Protein AF-A0A1F9A7L2-F1 (afdb_monomer_lite)

Structure (mmCIF, N/CA/C/O backbone):
data_AF-A0A1F9A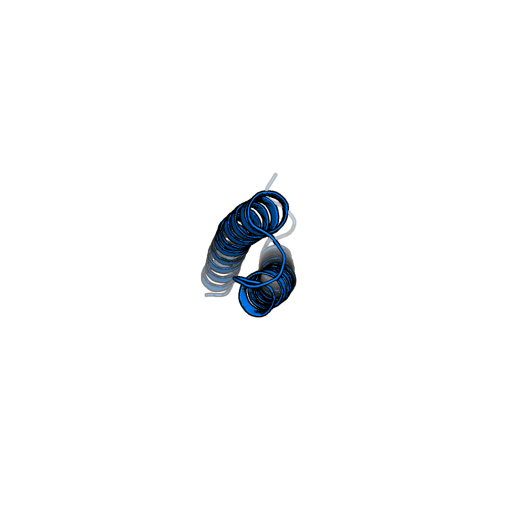7L2-F1
#
_entry.id   AF-A0A1F9A7L2-F1
#
loop_
_atom_site.group_PDB
_atom_site.id
_atom_site.type_symbol
_atom_site.label_atom_id
_atom_site.label_alt_id
_atom_site.label_comp_id
_atom_site.label_asym_id
_atom_site.label_entity_id
_atom_site.label_seq_id
_atom_site.pdbx_PDB_ins_code
_atom_site.Cartn_x
_atom_site.Cartn_y
_atom_site.Cartn_z
_atom_site.occupancy
_atom_site.B_iso_or_equiv
_atom_site.auth_seq_id
_atom_site.auth_comp_id
_atom_site.auth_asym_id
_atom_site.auth_atom_id
_atom_site.pdbx_PDB_model_num
ATOM 1 N N . MET A 1 1 ? -11.267 -3.512 27.012 1.00 65.81 1 MET A N 1
ATOM 2 C CA . MET A 1 1 ? -10.350 -4.214 26.075 1.00 65.81 1 MET A CA 1
ATOM 3 C C . MET A 1 1 ? -10.775 -4.116 24.606 1.00 65.81 1 MET A C 1
ATOM 5 O O . MET A 1 1 ? -9.950 -3.727 23.793 1.00 65.81 1 MET A O 1
ATOM 9 N N . LYS A 1 2 ? -12.036 -4.402 24.238 1.00 68.12 2 LYS A N 1
ATOM 10 C CA . LYS A 1 2 ? -12.496 -4.389 22.827 1.00 68.12 2 LYS A CA 1
ATOM 11 C C . LYS A 1 2 ? -12.357 -3.024 22.120 1.00 68.12 2 LYS A C 1
ATOM 13 O O . LYS A 1 2 ? -11.973 -2.989 20.957 1.00 68.12 2 LYS A O 1
ATOM 18 N N . HIS A 1 3 ? -12.581 -1.916 22.835 1.00 72.06 3 HIS A N 1
ATOM 19 C CA . HIS A 1 3 ? -12.384 -0.557 22.303 1.00 72.06 3 HIS A CA 1
ATOM 20 C C . HIS A 1 3 ? -10.921 -0.245 21.967 1.00 72.06 3 HIS A C 1
ATOM 22 O O . HIS A 1 3 ? -10.645 0.290 20.899 1.00 72.06 3 HIS A O 1
ATOM 28 N N . PHE A 1 4 ? -9.988 -0.625 22.847 1.00 80.31 4 PHE A N 1
ATOM 29 C CA . PHE A 1 4 ? -8.552 -0.446 22.620 1.00 80.31 4 PHE A CA 1
ATOM 30 C C . PHE A 1 4 ? -8.106 -1.201 21.362 1.00 80.31 4 PHE A C 1
ATOM 32 O O . PHE A 1 4 ? -7.529 -0.601 20.465 1.00 80.31 4 PHE A O 1
ATOM 39 N N . LEU A 1 5 ? -8.502 -2.473 21.235 1.00 83.06 5 LEU A N 1
ATOM 40 C CA . LEU A 1 5 ? -8.194 -3.302 20.066 1.00 83.06 5 LEU A CA 1
ATOM 41 C C . LEU A 1 5 ? -8.734 -2.704 18.755 1.00 83.06 5 LEU A C 1
ATOM 43 O O . LEU A 1 5 ? -8.019 -2.668 17.757 1.00 83.06 5 LEU A O 1
ATOM 47 N N . ALA A 1 6 ? -9.980 -2.215 18.749 1.00 82.38 6 ALA A N 1
ATOM 48 C CA . ALA A 1 6 ? -10.576 -1.591 17.567 1.00 82.38 6 ALA A CA 1
ATOM 49 C C . ALA A 1 6 ? -9.834 -0.307 17.156 1.00 82.38 6 ALA A C 1
ATOM 51 O O . ALA A 1 6 ? -9.625 -0.071 15.963 1.00 82.38 6 ALA A O 1
ATOM 52 N N . ASN A 1 7 ? -9.396 0.495 18.131 1.00 85.88 7 ASN A N 1
ATOM 53 C CA . ASN A 1 7 ? -8.620 1.703 17.869 1.00 85.88 7 ASN A CA 1
ATOM 54 C C . ASN A 1 7 ? -7.234 1.359 17.310 1.00 85.88 7 ASN A C 1
ATOM 56 O O . ASN A 1 7 ? -6.831 1.920 16.296 1.00 85.88 7 ASN A O 1
ATOM 60 N N . THR A 1 8 ? -6.548 0.374 17.897 1.00 89.06 8 THR A N 1
ATOM 61 C CA . THR A 1 8 ? -5.247 -0.111 17.414 1.00 89.06 8 THR A CA 1
ATOM 62 C C . THR A 1 8 ? -5.333 -0.630 15.979 1.00 89.06 8 THR A C 1
ATOM 64 O O . THR A 1 8 ? -4.539 -0.219 15.140 1.00 89.06 8 THR A O 1
ATOM 67 N N . LEU A 1 9 ? -6.328 -1.465 15.661 1.00 88.12 9 LEU A N 1
ATOM 68 C CA . LEU A 1 9 ? -6.567 -1.958 14.295 1.00 88.12 9 LEU A CA 1
ATOM 69 C C . LEU A 1 9 ? -6.793 -0.817 13.299 1.00 88.12 9 LEU A C 1
ATOM 71 O O . LEU A 1 9 ? -6.299 -0.867 12.175 1.00 88.12 9 LEU A O 1
ATOM 75 N N . THR A 1 10 ? -7.516 0.220 13.724 1.00 88.81 10 THR A N 1
ATOM 76 C CA . THR A 1 10 ? -7.782 1.390 12.884 1.00 88.81 10 THR A CA 1
ATOM 77 C C . THR A 1 10 ? -6.499 2.184 12.630 1.00 88.81 10 THR A C 1
ATOM 79 O O . THR A 1 10 ? -6.211 2.506 11.482 1.00 88.81 10 THR A O 1
ATOM 82 N N . VAL A 1 11 ? -5.695 2.444 13.669 1.00 92.12 11 VAL A N 1
ATOM 83 C CA . VAL A 1 11 ? -4.407 3.149 13.547 1.00 92.12 11 VAL A CA 1
ATOM 84 C C . VAL A 1 11 ? -3.442 2.380 12.647 1.00 92.12 11 VAL A C 1
ATOM 86 O O . VAL A 1 11 ? -2.887 2.969 11.723 1.00 92.12 11 VAL A O 1
ATOM 89 N N . ILE A 1 12 ? -3.286 1.069 12.859 1.00 92.56 12 ILE A N 1
ATOM 90 C CA . ILE A 1 12 ? -2.425 0.231 12.013 1.00 92.56 12 ILE A CA 1
ATOM 91 C C . ILE A 1 12 ? -2.925 0.271 10.567 1.00 92.56 12 ILE A C 1
ATOM 93 O O . ILE A 1 12 ? -2.130 0.520 9.672 1.00 92.56 12 ILE A O 1
ATOM 97 N N . GLY A 1 13 ? -4.234 0.126 10.334 1.00 91.69 13 GLY A N 1
ATOM 98 C CA . GLY A 1 13 ? -4.810 0.208 8.990 1.00 91.69 13 GLY A CA 1
ATOM 99 C C . GLY A 1 13 ? -4.520 1.537 8.283 1.00 91.69 13 GLY A C 1
ATOM 100 O O . GLY A 1 13 ? -4.129 1.529 7.117 1.00 91.69 13 GLY A O 1
ATOM 101 N N . VAL A 1 14 ? -4.642 2.674 8.981 1.00 93.31 14 VAL A N 1
ATOM 102 C CA . VAL A 1 14 ? -4.282 3.993 8.425 1.00 93.31 14 VAL A CA 1
ATOM 103 C C . VAL A 1 14 ? -2.790 4.067 8.097 1.00 93.31 14 VAL A C 1
ATOM 105 O O . VAL A 1 14 ? -2.436 4.503 7.005 1.00 93.31 14 VAL A O 1
ATOM 108 N N . LEU A 1 15 ? -1.914 3.618 9.000 1.00 95.44 15 LEU A N 1
ATOM 109 C CA . LEU A 1 15 ? -0.466 3.619 8.766 1.00 95.44 15 LEU A CA 1
ATOM 110 C C . LEU A 1 15 ? -0.079 2.731 7.576 1.00 95.44 15 LEU A C 1
ATOM 112 O O . LEU A 1 15 ? 0.748 3.128 6.758 1.00 95.44 15 LEU A O 1
ATOM 116 N N . THR A 1 16 ? -0.709 1.563 7.432 1.00 94.75 16 THR A N 1
ATOM 117 C CA . THR A 1 16 ? -0.506 0.678 6.278 1.00 94.75 16 THR A CA 1
ATOM 118 C C . THR A 1 16 ? -0.931 1.353 4.973 1.00 94.75 16 THR A C 1
ATOM 120 O O . THR A 1 16 ? -0.218 1.248 3.978 1.00 94.75 16 THR A O 1
ATOM 123 N N . LEU A 1 17 ? -2.045 2.092 4.966 1.00 94.31 17 LEU A N 1
ATOM 124 C CA . LEU A 1 17 ? -2.470 2.849 3.785 1.00 94.31 17 LEU A CA 1
ATOM 125 C C . LEU A 1 17 ? -1.530 4.012 3.463 1.00 94.31 17 LEU A C 1
ATOM 127 O O . LEU A 1 17 ? -1.245 4.248 2.294 1.00 94.31 17 LEU A O 1
ATOM 131 N N . LEU A 1 18 ? -1.004 4.709 4.472 1.00 96.00 18 LEU A N 1
ATOM 132 C CA . LEU A 1 18 ? 0.019 5.734 4.250 1.00 96.00 18 LEU A CA 1
ATOM 133 C C . LEU A 1 18 ? 1.273 5.128 3.611 1.00 96.00 18 LEU A C 1
ATOM 135 O O . LEU A 1 18 ? 1.794 5.680 2.645 1.00 96.00 18 LEU A O 1
ATOM 139 N N . LEU A 1 19 ? 1.714 3.958 4.077 1.00 93.44 19 LEU A N 1
ATOM 140 C CA . LEU A 1 19 ? 2.822 3.233 3.456 1.00 93.44 19 LEU A CA 1
ATOM 141 C C . LEU A 1 19 ? 2.502 2.820 2.007 1.00 93.44 19 LEU A C 1
ATOM 143 O O . LEU A 1 19 ? 3.366 2.906 1.132 1.00 93.44 19 LEU A O 1
ATOM 147 N N . ALA A 1 20 ? 1.256 2.431 1.725 1.00 93.56 20 ALA A N 1
ATOM 148 C CA . ALA A 1 20 ? 0.806 2.159 0.361 1.00 93.56 20 ALA A CA 1
ATOM 149 C C . ALA A 1 20 ? 0.934 3.405 -0.536 1.00 93.56 20 ALA A C 1
ATOM 151 O O . ALA A 1 20 ? 1.403 3.301 -1.663 1.00 93.56 20 ALA A O 1
ATOM 152 N N . VAL A 1 21 ? 0.610 4.597 -0.025 1.00 94.38 21 VAL A N 1
ATOM 153 C CA . VAL A 1 21 ? 0.796 5.858 -0.765 1.00 94.38 21 VAL A CA 1
ATOM 154 C C . VAL A 1 21 ? 2.276 6.122 -1.055 1.00 94.38 21 VAL A C 1
ATOM 156 O O . VAL A 1 21 ? 2.619 6.445 -2.189 1.00 94.38 21 VAL A O 1
ATOM 159 N N . PHE A 1 22 ? 3.169 5.939 -0.079 1.00 93.50 22 PHE A N 1
ATOM 160 C CA . PHE A 1 22 ? 4.610 6.115 -0.304 1.00 93.50 22 PHE A CA 1
ATOM 161 C C . PHE A 1 22 ? 5.157 5.156 -1.365 1.00 93.50 22 PHE A C 1
ATOM 163 O O . PHE A 1 22 ? 5.888 5.580 -2.259 1.00 93.50 22 PHE A O 1
ATOM 170 N N . THR A 1 23 ? 4.773 3.880 -1.300 1.00 92.56 23 THR A N 1
ATOM 171 C CA . THR A 1 23 ? 5.185 2.884 -2.303 1.00 92.56 23 THR A CA 1
ATOM 172 C C . THR A 1 23 ? 4.608 3.191 -3.687 1.00 92.56 23 THR A C 1
ATOM 174 O O . THR A 1 23 ? 5.324 3.052 -4.674 1.00 92.56 23 THR A O 1
ATOM 177 N N . ALA A 1 24 ? 3.377 3.711 -3.770 1.00 91.62 24 ALA A N 1
ATOM 178 C CA . ALA A 1 24 ? 2.774 4.147 -5.029 1.00 91.62 24 ALA A CA 1
ATOM 179 C C . ALA A 1 24 ? 3.539 5.321 -5.660 1.00 91.62 24 ALA A C 1
ATOM 181 O O . ALA A 1 24 ? 3.773 5.336 -6.868 1.00 91.62 24 ALA A O 1
ATOM 182 N N . ILE A 1 25 ? 3.954 6.297 -4.843 1.00 93.44 25 ILE A N 1
ATOM 183 C CA . ILE A 1 25 ? 4.773 7.430 -5.293 1.00 93.44 25 ILE A CA 1
ATOM 184 C C . ILE A 1 25 ? 6.129 6.929 -5.798 1.00 93.44 25 ILE A C 1
ATOM 186 O O . ILE A 1 25 ? 6.550 7.325 -6.883 1.00 93.44 25 ILE A O 1
ATOM 190 N N . ALA A 1 26 ? 6.787 6.032 -5.059 1.00 90.00 26 ALA A N 1
ATOM 191 C CA . ALA A 1 26 ? 8.048 5.431 -5.489 1.00 90.00 26 ALA A CA 1
ATOM 192 C C . ALA A 1 26 ? 7.892 4.692 -6.829 1.00 90.00 26 ALA A C 1
ATOM 194 O O . ALA A 1 26 ? 8.665 4.936 -7.751 1.00 90.00 26 ALA A O 1
ATOM 195 N N . ALA A 1 27 ? 6.838 3.882 -6.982 1.00 90.50 27 ALA A N 1
ATOM 196 C CA . ALA A 1 27 ? 6.534 3.194 -8.235 1.00 90.50 27 ALA A CA 1
ATOM 197 C C . ALA A 1 27 ? 6.331 4.177 -9.401 1.00 90.50 27 ALA A C 1
ATOM 199 O O . ALA A 1 27 ? 6.826 3.942 -10.502 1.00 90.50 27 ALA A O 1
ATOM 200 N N . ALA A 1 28 ? 5.637 5.296 -9.165 1.00 89.81 28 ALA A N 1
ATOM 201 C CA . ALA A 1 28 ? 5.415 6.329 -10.175 1.00 89.81 28 ALA A CA 1
ATOM 202 C C . ALA A 1 28 ? 6.717 7.036 -10.587 1.00 89.81 28 ALA A C 1
ATOM 204 O O . ALA A 1 28 ? 6.926 7.286 -11.776 1.00 89.81 28 ALA A O 1
ATOM 205 N N . ILE A 1 29 ? 7.606 7.325 -9.630 1.00 89.69 29 ILE A N 1
ATOM 206 C CA . ILE A 1 29 ? 8.929 7.903 -9.902 1.00 89.69 29 ILE A CA 1
ATOM 207 C C . ILE A 1 29 ? 9.761 6.927 -10.739 1.00 89.69 29 ILE A C 1
ATOM 209 O O . ILE A 1 29 ? 10.235 7.305 -11.808 1.00 89.69 29 ILE A O 1
ATOM 213 N N . SER A 1 30 ? 9.862 5.665 -10.317 1.00 86.75 30 SER A N 1
ATOM 214 C CA . SER A 1 30 ? 10.625 4.637 -11.033 1.00 86.75 30 SER A CA 1
ATOM 215 C C . SER A 1 30 ? 10.062 4.361 -12.435 1.00 86.75 30 SER A C 1
ATOM 217 O O . SER A 1 30 ? 10.817 4.170 -13.389 1.00 86.75 30 SER A O 1
ATOM 219 N N . LEU A 1 31 ? 8.736 4.414 -12.615 1.00 87.25 31 LEU A N 1
ATOM 220 C CA . LEU A 1 31 ? 8.113 4.330 -13.938 1.00 87.25 31 LEU A CA 1
ATOM 221 C C . LEU A 1 31 ? 8.484 5.530 -14.822 1.00 87.25 31 LEU A C 1
ATOM 223 O O . LEU A 1 31 ? 8.787 5.357 -16.002 1.00 87.25 31 LEU A O 1
ATOM 227 N N . ASN A 1 32 ? 8.477 6.742 -14.267 1.00 87.44 32 ASN A N 1
ATOM 228 C CA . ASN A 1 32 ? 8.855 7.949 -14.998 1.00 87.44 32 ASN A CA 1
ATOM 229 C C . ASN A 1 32 ? 10.339 7.931 -15.404 1.00 87.44 32 ASN A C 1
ATOM 231 O O . ASN A 1 32 ? 10.676 8.299 -16.530 1.00 87.44 32 ASN A O 1
ATOM 235 N N . GLU A 1 33 ? 11.226 7.453 -14.530 1.00 85.12 33 GLU A N 1
ATOM 236 C CA . GLU A 1 33 ? 12.638 7.242 -14.863 1.00 85.12 33 GLU A CA 1
ATOM 237 C C . GLU A 1 33 ? 12.802 6.214 -15.984 1.00 85.12 33 GLU A C 1
ATOM 239 O O . GLU A 1 33 ? 13.525 6.466 -16.948 1.00 85.12 33 GLU A O 1
ATOM 244 N N . ARG A 1 34 ? 12.053 5.109 -15.941 1.00 82.31 34 ARG A N 1
ATOM 245 C CA . ARG A 1 34 ? 12.042 4.111 -17.018 1.00 82.31 34 ARG A CA 1
ATOM 246 C C . ARG A 1 34 ? 11.608 4.701 -18.362 1.00 82.31 34 ARG A C 1
ATOM 248 O O . ARG A 1 34 ? 12.210 4.384 -19.386 1.00 82.31 34 ARG A O 1
ATOM 255 N N . ILE A 1 35 ? 10.582 5.553 -18.377 1.00 84.88 35 ILE A N 1
ATOM 256 C CA . ILE A 1 35 ? 10.125 6.228 -19.604 1.00 84.88 35 ILE A CA 1
ATOM 257 C C . ILE A 1 35 ? 11.219 7.160 -20.149 1.00 84.88 35 ILE A C 1
ATOM 259 O O . ILE A 1 35 ? 11.387 7.256 -21.363 1.00 84.88 35 ILE A O 1
ATOM 263 N N . ARG A 1 36 ? 11.979 7.824 -19.268 1.00 83.94 36 ARG A N 1
ATOM 264 C CA . ARG A 1 36 ? 13.032 8.779 -19.647 1.00 83.94 36 ARG A CA 1
ATOM 265 C C . ARG A 1 36 ? 14.337 8.131 -20.107 1.00 83.94 36 ARG A C 1
ATOM 267 O O . ARG A 1 36 ? 14.931 8.618 -21.063 1.00 83.94 36 ARG A O 1
ATOM 274 N N . PHE A 1 37 ? 14.799 7.080 -19.432 1.00 81.62 37 PHE A N 1
ATOM 275 C CA . PHE A 1 37 ? 16.141 6.506 -19.631 1.00 81.62 37 PHE A CA 1
ATOM 276 C C . PHE A 1 37 ? 16.136 5.142 -20.332 1.00 81.62 37 PHE A C 1
ATOM 278 O O . PHE A 1 37 ? 17.188 4.642 -20.727 1.00 81.62 37 PHE A O 1
ATOM 285 N N . GLY A 1 38 ? 14.955 4.561 -20.541 1.00 74.75 38 GLY A N 1
ATOM 286 C CA . GLY A 1 38 ? 14.769 3.339 -21.305 1.00 74.75 38 GLY A CA 1
ATOM 287 C C . GLY A 1 38 ? 14.606 2.070 -20.456 1.00 74.75 38 GLY A C 1
ATOM 288 O O . GLY A 1 38 ? 14.757 2.072 -19.234 1.00 74.75 38 GLY A O 1
ATOM 289 N N . PRO A 1 39 ? 14.266 0.951 -21.120 1.00 66.06 39 PRO A N 1
ATOM 290 C CA . PRO A 1 39 ? 13.839 -0.295 -20.485 1.00 66.06 39 PRO A CA 1
ATOM 291 C C . PRO A 1 39 ? 14.890 -0.971 -19.581 1.00 66.06 39 PRO A C 1
ATOM 293 O O . PRO A 1 39 ? 14.526 -1.722 -18.690 1.00 66.06 39 PRO A O 1
ATOM 296 N N . GLY A 1 40 ? 16.188 -0.740 -19.770 1.00 60.31 40 GLY A N 1
ATOM 297 C CA . GLY A 1 40 ? 17.226 -1.621 -19.213 1.00 60.31 40 GLY A CA 1
ATOM 298 C C . GLY A 1 40 ? 17.466 -1.573 -17.698 1.00 60.31 40 GLY A C 1
ATOM 299 O O . GLY A 1 40 ? 18.160 -2.451 -17.198 1.00 60.31 40 GLY A O 1
ATOM 300 N N . LEU A 1 41 ? 16.942 -0.583 -16.966 1.00 55.62 41 LEU A N 1
ATOM 301 C CA . LEU A 1 41 ? 17.444 -0.284 -15.615 1.00 55.62 41 LEU A CA 1
ATOM 302 C C . LEU A 1 41 ? 16.515 -0.659 -14.446 1.00 55.62 41 LEU A C 1
ATOM 304 O O . LEU A 1 41 ? 17.026 -0.789 -13.342 1.00 55.62 41 LEU A O 1
ATOM 308 N N . MET A 1 42 ? 15.194 -0.832 -14.636 1.00 61.81 42 MET A N 1
ATOM 309 C CA . MET A 1 42 ? 14.256 -0.821 -13.485 1.00 61.81 42 MET A CA 1
ATOM 310 C C . MET A 1 42 ? 12.952 -1.644 -13.596 1.00 61.81 42 MET A C 1
ATOM 312 O O . MET A 1 42 ? 12.045 -1.450 -12.790 1.00 61.81 42 MET A O 1
ATOM 316 N N . PHE A 1 43 ? 12.784 -2.560 -14.560 1.00 59.19 43 PHE A N 1
ATOM 317 C CA . PHE A 1 43 ? 11.495 -3.278 -14.706 1.00 59.19 43 PHE A CA 1
ATOM 318 C C . PHE A 1 43 ? 11.039 -4.027 -13.453 1.00 59.19 43 PHE A C 1
ATOM 320 O O . PHE A 1 43 ? 9.889 -3.877 -13.044 1.00 59.19 43 PHE A O 1
ATOM 327 N N . ALA A 1 44 ? 11.941 -4.811 -12.858 1.00 62.62 44 ALA A N 1
ATOM 328 C CA . ALA A 1 44 ? 11.613 -5.621 -11.693 1.00 62.62 44 ALA A CA 1
ATOM 329 C C . ALA A 1 44 ? 11.194 -4.741 -10.504 1.00 62.62 44 ALA A C 1
ATOM 331 O O . ALA A 1 44 ? 10.248 -5.076 -9.799 1.00 62.62 44 ALA A O 1
ATOM 332 N N . ASP A 1 45 ? 11.820 -3.575 -10.338 1.00 75.69 45 ASP A N 1
ATOM 333 C CA . ASP A 1 45 ? 11.567 -2.694 -9.199 1.00 75.69 45 ASP A CA 1
ATOM 334 C C . ASP A 1 45 ? 10.190 -2.028 -9.282 1.00 75.69 45 ASP A C 1
ATOM 336 O O . ASP A 1 45 ? 9.471 -1.977 -8.285 1.00 75.69 45 ASP A O 1
ATOM 340 N N . VAL A 1 46 ? 9.764 -1.577 -10.470 1.00 83.06 46 VAL A N 1
ATOM 341 C CA . VAL A 1 46 ? 8.437 -0.954 -10.644 1.00 83.06 46 VAL A CA 1
ATOM 342 C C . VAL A 1 46 ? 7.318 -1.971 -10.432 1.00 83.06 46 VAL A C 1
ATOM 344 O O . VAL A 1 46 ? 6.333 -1.669 -9.758 1.00 83.06 46 VAL A O 1
ATOM 347 N N . GLU A 1 47 ? 7.455 -3.173 -10.996 1.00 86.50 47 GLU A N 1
ATOM 348 C CA . GLU A 1 47 ? 6.451 -4.233 -10.857 1.00 86.50 47 GLU A CA 1
ATOM 349 C C . GLU A 1 47 ? 6.343 -4.713 -9.406 1.00 86.50 47 GLU A C 1
ATOM 351 O O . GLU A 1 47 ? 5.234 -4.826 -8.879 1.00 86.50 47 GLU A O 1
ATOM 356 N N . ILE A 1 48 ? 7.476 -4.908 -8.723 1.00 88.69 48 ILE A N 1
ATOM 357 C CA . ILE A 1 48 ? 7.501 -5.272 -7.302 1.00 88.69 48 ILE A CA 1
ATOM 358 C C . ILE A 1 48 ? 6.870 -4.167 -6.451 1.00 88.69 48 ILE A C 1
ATOM 360 O O . ILE A 1 48 ? 6.042 -4.469 -5.589 1.00 88.69 48 ILE A O 1
ATOM 364 N N . LEU A 1 49 ? 7.203 -2.894 -6.698 1.00 89.06 49 LEU A N 1
ATOM 365 C CA . LEU A 1 49 ? 6.608 -1.771 -5.970 1.00 89.06 49 LEU A CA 1
ATOM 366 C C . LEU A 1 49 ? 5.097 -1.691 -6.199 1.00 89.06 49 LEU A C 1
ATOM 368 O O . LEU A 1 49 ? 4.355 -1.514 -5.236 1.00 89.06 49 LEU A O 1
ATOM 372 N N . ALA A 1 50 ? 4.622 -1.893 -7.429 1.00 89.25 50 ALA A N 1
ATOM 373 C CA . ALA A 1 50 ? 3.194 -1.893 -7.737 1.00 89.25 50 ALA A CA 1
ATOM 374 C C . ALA A 1 50 ? 2.443 -3.043 -7.037 1.00 89.25 50 ALA A C 1
ATOM 376 O O . ALA A 1 50 ? 1.371 -2.825 -6.465 1.00 89.25 50 ALA A O 1
ATOM 377 N N . ILE A 1 51 ? 3.014 -4.254 -7.028 1.00 93.25 51 ILE A N 1
ATOM 378 C CA . ILE A 1 51 ? 2.447 -5.411 -6.316 1.00 93.25 51 ILE A CA 1
ATOM 379 C C . ILE A 1 51 ? 2.426 -5.147 -4.807 1.00 93.25 51 ILE A C 1
ATOM 381 O O . ILE A 1 51 ? 1.415 -5.401 -4.147 1.00 93.25 51 ILE A O 1
ATOM 385 N N . LEU A 1 52 ? 3.508 -4.593 -4.257 1.00 92.19 52 LEU A N 1
ATOM 386 C CA . LEU A 1 52 ? 3.603 -4.241 -2.843 1.00 92.19 52 LEU A CA 1
ATOM 387 C C . LEU A 1 52 ? 2.573 -3.171 -2.457 1.00 92.19 52 LEU A C 1
ATOM 389 O O . LEU A 1 52 ? 1.889 -3.321 -1.445 1.00 92.19 52 LEU A O 1
ATOM 393 N N . THR A 1 53 ? 2.402 -2.129 -3.273 1.00 93.62 53 THR A N 1
ATOM 394 C CA . THR A 1 53 ? 1.364 -1.110 -3.080 1.00 93.62 53 THR A CA 1
ATOM 395 C C . THR A 1 53 ? -0.025 -1.739 -3.054 1.00 93.62 53 THR A C 1
ATOM 397 O O . THR A 1 53 ? -0.810 -1.455 -2.147 1.00 93.62 53 THR A O 1
ATOM 400 N N . LEU A 1 54 ? -0.334 -2.624 -4.009 1.00 94.62 54 LEU A N 1
ATOM 401 C CA . LEU A 1 54 ? -1.624 -3.310 -4.058 1.00 94.62 54 LEU A CA 1
ATOM 402 C C . LEU A 1 54 ? -1.855 -4.147 -2.794 1.00 94.62 54 LEU A C 1
ATOM 404 O O . LEU A 1 54 ? -2.922 -4.064 -2.183 1.00 94.62 54 LEU A O 1
ATOM 408 N N . PHE A 1 55 ? -0.846 -4.909 -2.370 1.00 95.88 55 PHE A N 1
ATOM 409 C CA . PHE A 1 55 ? -0.902 -5.714 -1.155 1.00 95.88 55 PHE A CA 1
ATOM 410 C C . PHE A 1 55 ? -1.169 -4.854 0.088 1.00 95.88 55 PHE A C 1
ATOM 412 O O . PHE A 1 55 ? -2.085 -5.146 0.859 1.00 95.88 55 PHE A O 1
ATOM 419 N N . LEU A 1 56 ? -0.430 -3.753 0.256 1.00 94.38 56 LEU A N 1
ATOM 420 C CA . LEU A 1 56 ? -0.610 -2.826 1.374 1.00 94.38 56 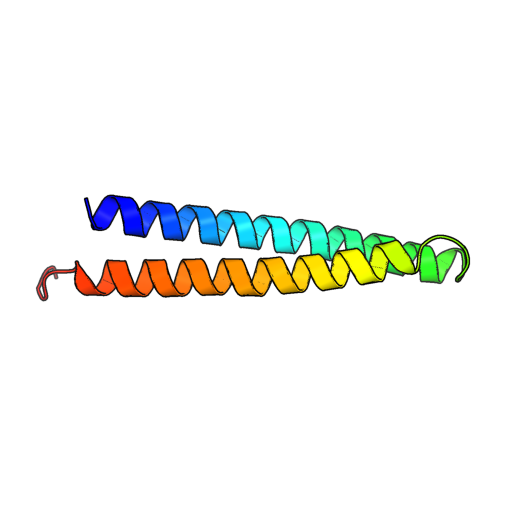LEU A CA 1
ATOM 421 C C . LEU A 1 56 ? -1.999 -2.175 1.366 1.00 94.38 56 LEU A C 1
ATOM 423 O O . LEU A 1 56 ? -2.618 -2.052 2.423 1.00 94.38 56 LEU A O 1
ATOM 427 N N . CYS A 1 57 ? -2.529 -1.819 0.194 1.00 94.12 57 CYS A N 1
ATOM 428 C CA . CYS A 1 57 ? -3.894 -1.313 0.057 1.00 94.12 57 CYS A CA 1
ATOM 429 C C . CYS A 1 57 ? -4.931 -2.336 0.536 1.00 94.12 57 CYS A C 1
ATOM 431 O O . CYS A 1 57 ? -5.797 -2.000 1.345 1.00 94.12 57 CYS A O 1
ATOM 433 N N . VAL A 1 58 ? -4.832 -3.590 0.082 1.00 96.38 58 VAL A N 1
ATOM 434 C CA . VAL A 1 58 ? -5.766 -4.658 0.474 1.00 96.38 58 VAL A CA 1
ATOM 435 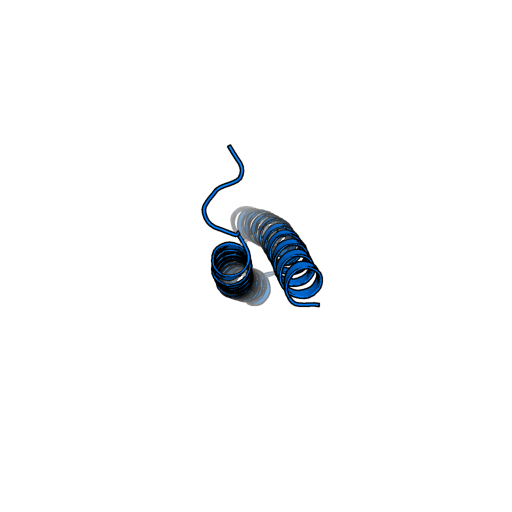C C . VAL A 1 58 ? -5.710 -4.903 1.982 1.00 96.38 58 VAL A C 1
ATOM 437 O O . VAL A 1 58 ? -6.752 -4.930 2.640 1.00 96.38 58 VAL A O 1
ATOM 440 N N . VAL A 1 59 ? -4.507 -5.022 2.549 1.00 94.50 59 VAL A N 1
ATOM 441 C CA . VAL A 1 59 ? -4.316 -5.241 3.989 1.00 94.50 59 VAL A CA 1
ATOM 442 C C . VAL A 1 59 ? -4.820 -4.046 4.802 1.00 94.50 59 VAL A C 1
ATOM 444 O O . VAL A 1 59 ? -5.573 -4.231 5.757 1.00 94.50 59 VAL A O 1
ATOM 447 N N . GLY A 1 60 ? -4.474 -2.818 4.410 1.00 91.50 60 GLY A N 1
ATOM 448 C CA . GLY A 1 60 ? -4.908 -1.599 5.092 1.00 91.50 60 GLY A 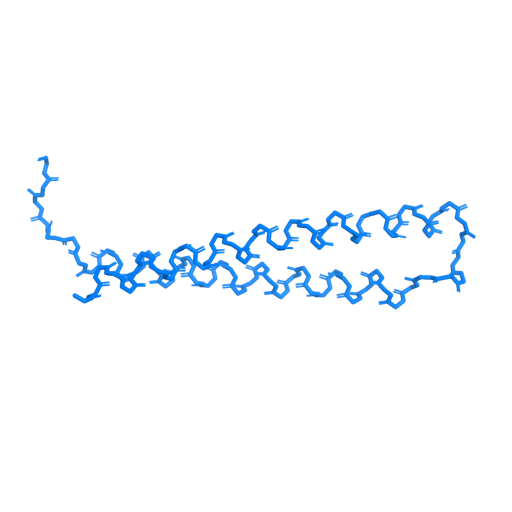CA 1
ATOM 449 C C . GLY A 1 60 ? -6.431 -1.442 5.104 1.00 91.50 60 GLY A C 1
ATOM 450 O O . GLY A 1 60 ? -7.025 -1.197 6.157 1.00 91.50 60 GLY A O 1
ATOM 451 N N . VAL A 1 61 ? -7.092 -1.668 3.962 1.00 93.25 61 VAL A N 1
ATOM 452 C CA . VAL A 1 61 ? -8.562 -1.642 3.865 1.00 93.25 61 VAL A CA 1
ATOM 453 C C . VAL A 1 61 ? -9.193 -2.745 4.715 1.00 93.25 61 VAL A C 1
ATOM 455 O O . VAL A 1 61 ? -10.160 -2.474 5.432 1.00 93.25 61 VAL A O 1
ATOM 458 N N . ALA A 1 62 ? -8.643 -3.963 4.693 1.00 92.56 62 ALA A N 1
ATOM 459 C CA . ALA A 1 62 ? -9.134 -5.062 5.520 1.00 92.56 62 ALA A CA 1
ATOM 460 C C . ALA A 1 62 ? -9.047 -4.719 7.017 1.00 92.56 62 ALA A C 1
ATOM 462 O O . ALA A 1 62 ? -10.032 -4.877 7.742 1.00 92.56 62 ALA A O 1
ATOM 463 N N . LEU A 1 63 ? -7.917 -4.173 7.477 1.00 91.06 63 LEU A N 1
ATOM 464 C CA . LEU A 1 63 ? -7.718 -3.751 8.868 1.00 91.06 63 LEU A CA 1
ATOM 465 C C . LEU A 1 63 ? -8.713 -2.667 9.294 1.00 91.06 63 LEU A C 1
ATOM 467 O O . LEU A 1 63 ? -9.331 -2.784 10.355 1.00 91.06 63 LEU A O 1
ATOM 471 N N . LEU A 1 64 ? -8.939 -1.654 8.452 1.00 90.44 64 LEU A N 1
ATOM 472 C CA . LEU A 1 64 ? -9.945 -0.621 8.714 1.00 90.44 64 LEU A CA 1
ATOM 473 C C . LEU A 1 64 ? -11.363 -1.191 8.752 1.00 90.44 64 LEU A C 1
ATOM 475 O O . LEU A 1 64 ? -12.173 -0.789 9.591 1.00 90.44 64 LEU A O 1
ATOM 479 N N . TRP A 1 65 ? -11.681 -2.128 7.861 1.00 91.00 65 TRP A N 1
ATOM 480 C CA . TRP A 1 65 ? -12.985 -2.776 7.833 1.00 91.00 65 TRP A CA 1
ATOM 481 C C . TRP A 1 65 ? -13.231 -3.602 9.102 1.00 91.00 65 TRP A C 1
ATOM 483 O O . TRP A 1 65 ? -14.277 -3.449 9.740 1.00 91.00 65 TRP A O 1
ATOM 493 N N . PHE A 1 66 ? -12.251 -4.402 9.533 1.00 86.81 66 PHE A N 1
ATOM 494 C CA . PHE A 1 66 ? -12.323 -5.155 10.787 1.00 86.81 66 PHE A CA 1
ATOM 495 C C . PHE A 1 66 ? -12.380 -4.234 12.013 1.00 86.81 66 PHE A C 1
ATOM 497 O O . PHE A 1 66 ? -13.221 -4.448 12.891 1.00 86.81 66 PHE A O 1
ATOM 504 N N . GLY A 1 67 ? -11.566 -3.173 12.051 1.00 82.50 67 GLY A N 1
ATOM 505 C CA . GLY A 1 67 ? -11.586 -2.160 13.110 1.00 82.50 67 GLY A CA 1
ATOM 506 C C . GLY A 1 67 ? -12.952 -1.478 13.233 1.00 82.50 67 GLY A C 1
ATOM 507 O O . GLY A 1 67 ? -13.528 -1.417 14.323 1.00 82.50 67 GLY A O 1
ATOM 508 N N . ARG A 1 68 ? -13.550 -1.067 12.106 1.00 83.75 68 ARG A N 1
ATOM 509 C CA . ARG A 1 68 ? -14.909 -0.495 12.064 1.00 83.75 68 ARG A CA 1
ATOM 510 C C . ARG A 1 68 ? -15.973 -1.498 12.502 1.00 83.75 68 ARG A C 1
ATOM 512 O O . ARG A 1 68 ? -16.881 -1.127 13.246 1.00 83.75 68 ARG A O 1
ATOM 519 N N . ARG A 1 69 ? -15.875 -2.762 12.077 1.00 83.69 69 ARG A N 1
ATOM 520 C CA . ARG A 1 69 ? -16.833 -3.815 12.454 1.00 83.69 69 ARG A CA 1
ATOM 521 C C . ARG A 1 69 ? -16.792 -4.114 13.955 1.00 83.69 69 ARG A C 1
ATOM 523 O O . ARG A 1 69 ? -17.847 -4.288 14.561 1.00 83.69 69 ARG A O 1
ATOM 530 N N . LEU A 1 70 ? -15.603 -4.136 14.557 1.00 79.88 70 LEU A N 1
ATOM 531 C CA . LEU A 1 70 ? -15.425 -4.297 16.003 1.00 79.88 70 LEU A CA 1
ATOM 532 C C . LEU A 1 70 ? -15.937 -3.078 16.776 1.00 79.88 70 LEU A C 1
ATOM 534 O O . LEU A 1 70 ? -16.654 -3.255 17.755 1.00 79.88 70 LEU A O 1
ATOM 538 N N . SER A 1 71 ? -15.651 -1.866 16.293 1.00 72.94 71 SER A N 1
ATOM 539 C CA . SER A 1 71 ? -16.121 -0.615 16.901 1.00 72.94 71 SER A CA 1
ATOM 540 C C . SER A 1 71 ? -17.655 -0.515 16.930 1.00 72.94 71 SER A C 1
ATOM 542 O O . SER A 1 71 ? -18.235 -0.209 17.975 1.00 72.94 71 SER A O 1
ATOM 544 N N . ARG A 1 72 ? -18.338 -0.877 15.830 1.00 70.25 72 ARG A N 1
ATOM 545 C CA . ARG A 1 72 ? -19.814 -0.895 15.757 1.00 70.25 72 ARG A CA 1
ATOM 546 C C . ARG A 1 72 ? -20.458 -1.863 16.748 1.00 70.25 72 ARG A C 1
ATOM 548 O O . ARG A 1 72 ? -21.507 -1.550 17.284 1.00 70.25 72 ARG A O 1
ATOM 555 N N . ARG A 1 73 ? -19.820 -3.001 17.036 1.00 61.69 73 ARG A N 1
ATOM 556 C CA . ARG A 1 73 ? -20.309 -3.973 18.035 1.00 61.69 73 ARG A CA 1
ATOM 557 C C . ARG A 1 73 ? -20.155 -3.499 19.481 1.00 61.69 73 ARG A C 1
ATOM 559 O O . ARG A 1 73 ? -20.641 -4.165 20.386 1.00 61.69 73 ARG A O 1
ATOM 566 N N . THR A 1 74 ? -19.429 -2.408 19.701 1.00 57.81 74 THR A N 1
ATOM 567 C CA . THR A 1 74 ?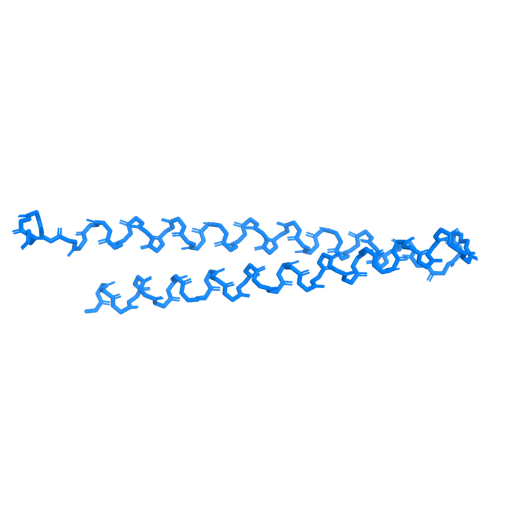 -19.145 -1.865 21.032 1.00 57.81 74 THR A CA 1
ATOM 568 C C . THR A 1 74 ? -19.806 -0.516 21.304 1.00 57.81 74 THR A C 1
ATOM 570 O O . THR A 1 74 ? -19.677 -0.013 22.415 1.00 57.81 74 THR A O 1
ATOM 573 N N . LYS A 1 75 ? -20.514 0.080 20.335 1.00 52.88 75 LYS A N 1
ATOM 574 C CA . LYS A 1 75 ? -21.374 1.234 20.617 1.00 52.88 75 LYS A CA 1
ATOM 575 C C . LYS A 1 75 ? -22.651 0.725 21.302 1.00 52.88 75 LYS A C 1
ATOM 577 O O . LYS A 1 75 ? -23.322 -0.106 20.697 1.00 52.88 75 LYS A O 1
ATOM 582 N N . PRO A 1 76 ? -22.986 1.173 22.527 1.00 50.25 76 PRO A N 1
ATOM 583 C CA . PRO A 1 76 ? -24.334 1.005 23.042 1.00 50.25 76 PRO A CA 1
ATOM 584 C C . PRO A 1 76 ? -25.261 1.855 22.172 1.00 50.25 76 PRO A C 1
ATOM 586 O O . PRO A 1 76 ? -24.974 3.026 21.905 1.00 50.25 76 PRO A O 1
ATOM 589 N N . ASP A 1 77 ? -26.334 1.249 21.686 1.00 56.06 77 ASP A N 1
ATOM 590 C CA . ASP A 1 77 ? -27.417 1.953 21.016 1.00 56.06 77 ASP A CA 1
ATOM 591 C C . ASP A 1 77 ? -27.975 3.003 21.996 1.00 56.06 77 ASP A C 1
ATOM 593 O O . A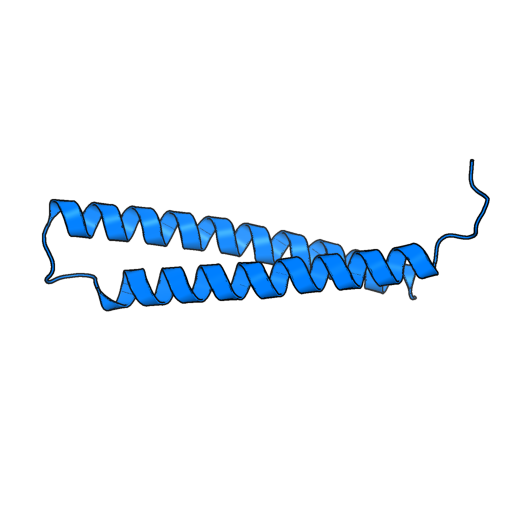SP A 1 77 ? -28.650 2.640 22.956 1.00 56.06 77 ASP A O 1
ATOM 597 N N . GLY A 1 78 ? -27.641 4.293 21.830 1.00 51.41 78 GLY A N 1
ATOM 598 C CA . GLY A 1 78 ? -28.283 5.360 22.618 1.00 51.41 78 GLY A CA 1
ATOM 599 C C . GLY A 1 78 ? -27.465 6.560 23.111 1.00 51.41 78 GLY A C 1
ATOM 600 O O . GLY A 1 78 ? -28.017 7.337 23.878 1.00 51.41 78 GLY A O 1
ATOM 601 N N . ALA A 1 79 ? -26.209 6.781 22.710 1.00 45.97 79 ALA A N 1
ATOM 602 C CA . ALA A 1 79 ? -25.551 8.069 22.993 1.00 45.97 79 ALA A CA 1
ATOM 603 C C . ALA A 1 79 ? -25.818 9.069 21.851 1.00 45.97 79 ALA A C 1
ATOM 605 O O . ALA A 1 79 ? -25.021 9.162 20.911 1.00 45.97 79 ALA A O 1
ATOM 606 N N . LEU A 1 80 ? -26.989 9.717 21.920 1.00 44.53 80 LEU A N 1
ATOM 607 C CA . LEU A 1 80 ? -27.250 11.029 21.314 1.00 44.53 80 LEU A CA 1
ATOM 608 C C . LEU A 1 80 ? -26.415 12.094 22.033 1.00 44.53 80 LEU A C 1
ATOM 610 O O . LEU A 1 80 ? -26.303 11.994 23.276 1.00 44.53 80 LEU A O 1
#

pLDDT: mean 82.22, std 13.88, range [44.53, 96.38]

Radius of gyration: 18.25 Å; chains: 1; bounding box: 46×17×47 Å

Secondary structure (DSSP, 8-state):
-HHHHHHHHHHHHHHHHHHHHHHHHHHHHHHHHHHHH-GGGTHHHHHHHHHHHHHHHHHHHHHHHHHHHHHHTTS-TT--

Foldseek 3Di:
DLLVQLVVLLVVLVVLLVVLVVLVVVLVVLVVVCVVVHDPDDPVPNVVSVVSSVVSNVSSVVSNVVSVVSVVVPDDPDDD

Sequence (80 aa):
MKHFLANTLTVIGVLTLLLAVFTAIAAAISLNERIRFGPGLMFADVEILAILTLFLCVVGVALLWFGRRLSRRTKPDGAL